Protein AF-A0A950LLR3-F1 (afdb_monomer)

Foldseek 3Di:
DDDDDDDDDDPDDPVVVCVQVLQQQNCCVPPQQWVHKDWPPPDRSNDQQIKIWTAGPVGDIDIDGRHDDDPPPD

Mean predicted aligned error: 3.39 Å

Structure (mmCIF, N/CA/C/O backbone):
data_AF-A0A950LLR3-F1
#
_entry.id   AF-A0A950LLR3-F1
#
loop_
_atom_site.group_PDB
_atom_site.id
_atom_site.type_symbol
_atom_site.label_atom_id
_atom_site.label_alt_id
_atom_site.label_comp_id
_atom_site.label_asym_id
_atom_site.label_entity_id
_atom_site.label_seq_id
_atom_site.pdbx_PDB_ins_code
_atom_site.Cartn_x
_atom_site.Cartn_y
_atom_site.Cartn_z
_atom_site.occupancy
_atom_site.B_iso_or_equiv
_atom_site.auth_seq_id
_atom_site.auth_comp_id
_atom_site.auth_asym_id
_atom_site.auth_atom_id
_atom_site.pdbx_PDB_model_num
ATOM 1 N N . MET A 1 1 ? 16.877 -2.681 20.470 1.00 73.31 1 MET A N 1
ATOM 2 C CA . MET A 1 1 ? 15.710 -2.989 19.613 1.00 73.31 1 MET A CA 1
ATOM 3 C C . MET A 1 1 ? 15.896 -4.369 19.012 1.00 73.31 1 MET A C 1
ATOM 5 O O . MET A 1 1 ? 16.984 -4.651 18.526 1.00 73.31 1 MET A O 1
ATOM 9 N N . ALA A 1 2 ? 14.877 -5.224 19.056 1.00 89.88 2 ALA A N 1
ATOM 10 C CA . ALA A 1 2 ? 14.908 -6.498 18.341 1.00 89.88 2 ALA A CA 1
ATOM 11 C C . ALA A 1 2 ? 14.668 -6.263 16.837 1.00 89.88 2 ALA A C 1
ATOM 13 O O . ALA A 1 2 ? 13.855 -5.414 16.477 1.00 89.88 2 ALA A O 1
ATOM 14 N N . ARG A 1 3 ? 15.362 -7.006 15.964 1.00 91.44 3 ARG A N 1
ATOM 15 C CA . ARG A 1 3 ? 15.173 -6.965 14.503 1.00 91.44 3 ARG A CA 1
ATOM 16 C C . ARG A 1 3 ? 14.700 -8.332 14.015 1.00 91.44 3 ARG A C 1
ATOM 18 O O . ARG A 1 3 ? 15.398 -9.322 14.205 1.00 91.44 3 ARG A O 1
ATOM 25 N N . LEU A 1 4 ? 13.538 -8.375 13.365 1.00 94.06 4 LEU A N 1
ATOM 26 C CA . LEU A 1 4 ? 12.990 -9.573 12.725 1.00 94.06 4 LEU A CA 1
ATOM 27 C C . LEU A 1 4 ? 13.096 -9.439 11.201 1.00 94.06 4 LEU A C 1
ATOM 29 O O . LEU A 1 4 ? 12.830 -8.371 10.655 1.00 94.06 4 LEU A O 1
ATOM 33 N N . ARG A 1 5 ? 13.453 -10.526 10.508 1.00 94.38 5 ARG A N 1
ATOM 34 C CA . ARG A 1 5 ? 13.420 -10.617 9.041 1.00 94.38 5 ARG A CA 1
ATOM 35 C C . ARG A 1 5 ? 12.585 -11.826 8.616 1.00 94.38 5 ARG A C 1
ATOM 37 O O . ARG A 1 5 ? 12.754 -12.922 9.152 1.00 94.38 5 ARG A O 1
ATOM 44 N N . ARG A 1 6 ? 11.705 -11.628 7.635 1.00 95.19 6 ARG A N 1
ATOM 45 C CA . ARG A 1 6 ? 10.919 -12.670 6.958 1.00 95.19 6 ARG A CA 1
ATOM 46 C C . ARG A 1 6 ? 11.066 -12.499 5.446 1.00 95.19 6 ARG A C 1
ATOM 48 O O . ARG A 1 6 ? 11.318 -11.393 4.981 1.00 95.19 6 ARG A O 1
ATOM 55 N N . SER A 1 7 ? 10.954 -13.593 4.701 1.00 95.50 7 SER A N 1
ATOM 56 C CA . SER A 1 7 ? 11.025 -13.600 3.237 1.00 95.50 7 SER A CA 1
ATOM 57 C C . SER A 1 7 ? 10.188 -14.745 2.681 1.00 95.50 7 SER A C 1
ATOM 59 O O . SER A 1 7 ? 10.061 -15.782 3.330 1.00 95.50 7 SER A O 1
ATOM 61 N N . THR A 1 8 ? 9.657 -14.560 1.478 1.00 95.62 8 THR A N 1
ATOM 62 C CA . THR A 1 8 ? 8.939 -15.579 0.707 1.00 95.62 8 THR A CA 1
ATOM 63 C C . THR A 1 8 ? 9.265 -15.413 -0.778 1.00 95.62 8 THR A C 1
ATOM 65 O O . THR A 1 8 ? 9.759 -14.358 -1.176 1.00 95.62 8 THR A O 1
ATOM 68 N N . VAL A 1 9 ? 9.011 -16.441 -1.588 1.00 96.38 9 VAL A N 1
ATOM 69 C CA . VAL A 1 9 ? 9.187 -16.399 -3.047 1.00 96.38 9 VAL A CA 1
ATOM 70 C C . VAL A 1 9 ? 7.817 -16.283 -3.704 1.00 96.38 9 VAL A C 1
ATOM 72 O O . VAL A 1 9 ? 6.915 -17.061 -3.401 1.00 96.38 9 VAL A O 1
ATOM 75 N N . ILE A 1 10 ? 7.675 -15.331 -4.625 1.00 95.94 10 ILE A N 1
ATOM 76 C CA . ILE A 1 10 ? 6.496 -15.184 -5.480 1.00 95.94 10 ILE A CA 1
ATOM 77 C C . ILE A 1 10 ? 6.937 -15.518 -6.905 1.00 95.94 10 ILE A C 1
ATOM 79 O O . ILE A 1 10 ? 7.815 -14.855 -7.450 1.00 95.94 10 ILE A O 1
ATOM 83 N N . ALA A 1 11 ? 6.349 -16.554 -7.505 1.00 97.50 11 ALA A N 1
ATOM 84 C CA . ALA A 1 11 ? 6.666 -16.986 -8.867 1.00 97.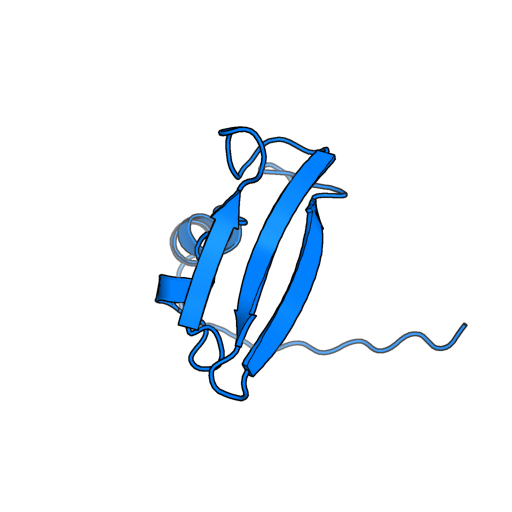50 11 ALA A CA 1
ATOM 85 C C . ALA A 1 11 ? 5.994 -16.074 -9.917 1.00 97.50 11 ALA A C 1
ATOM 87 O O . ALA A 1 11 ? 5.102 -16.499 -10.648 1.00 97.50 11 ALA A O 1
ATOM 88 N N . ALA A 1 12 ? 6.395 -14.802 -9.956 1.00 97.12 12 ALA A N 1
ATOM 89 C CA . ALA A 1 12 ? 5.899 -13.794 -10.890 1.00 97.12 12 ALA A CA 1
ATOM 90 C C . ALA A 1 12 ? 7.012 -12.793 -11.269 1.00 97.12 12 ALA A C 1
ATOM 92 O O . ALA A 1 12 ? 7.953 -12.615 -10.494 1.00 97.12 12 ALA A O 1
ATOM 93 N N . PRO A 1 13 ? 6.918 -12.120 -12.433 1.00 97.44 13 PRO A N 1
ATOM 94 C CA . PRO A 1 13 ? 7.836 -11.039 -12.796 1.00 97.44 13 PRO A CA 1
ATOM 95 C C . PRO A 1 13 ? 7.845 -9.912 -11.756 1.00 97.44 13 PRO A C 1
ATOM 97 O O . PRO A 1 13 ? 6.785 -9.558 -11.233 1.00 97.44 13 PRO A O 1
ATOM 100 N N . ILE A 1 14 ? 9.014 -9.314 -11.508 1.00 95.25 14 ILE A N 1
ATOM 101 C CA . ILE A 1 14 ? 9.179 -8.260 -10.495 1.00 95.25 14 ILE A CA 1
ATOM 102 C C . ILE A 1 14 ? 8.232 -7.080 -10.729 1.00 95.25 14 ILE A C 1
ATOM 104 O O . ILE A 1 14 ? 7.533 -6.689 -9.803 1.00 95.25 14 ILE A O 1
ATOM 108 N N . ASP A 1 15 ? 8.081 -6.616 -11.971 1.00 95.44 15 ASP A N 1
ATOM 109 C CA . ASP A 1 15 ? 7.215 -5.477 -12.307 1.00 95.44 15 ASP A CA 1
ATOM 110 C C . ASP A 1 15 ? 5.746 -5.717 -11.928 1.00 95.44 15 ASP A C 1
ATOM 112 O O . ASP A 1 15 ? 5.037 -4.805 -11.507 1.00 95.44 15 ASP A O 1
ATOM 116 N N . ARG A 1 16 ? 5.275 -6.970 -12.035 1.00 95.56 16 ARG A N 1
ATOM 117 C CA . ARG A 1 16 ? 3.907 -7.356 -11.651 1.00 95.56 16 ARG A CA 1
ATOM 118 C C . ARG A 1 16 ? 3.723 -7.292 -10.141 1.00 95.56 16 ARG A C 1
ATOM 120 O O . ARG A 1 16 ? 2.679 -6.847 -9.677 1.00 95.56 16 ARG A O 1
ATOM 127 N N . VAL A 1 17 ? 4.713 -7.770 -9.392 1.00 95.50 17 VAL A N 1
ATOM 128 C CA . VAL A 1 17 ? 4.683 -7.760 -7.926 1.00 95.50 17 VAL A CA 1
ATOM 129 C C . VAL A 1 17 ? 4.814 -6.326 -7.420 1.00 95.50 17 VAL A C 1
ATOM 131 O O . VAL A 1 17 ? 4.033 -5.895 -6.573 1.00 95.50 17 VAL A O 1
ATOM 134 N N . TRP A 1 18 ? 5.745 -5.559 -7.989 1.00 95.62 18 TRP A N 1
ATOM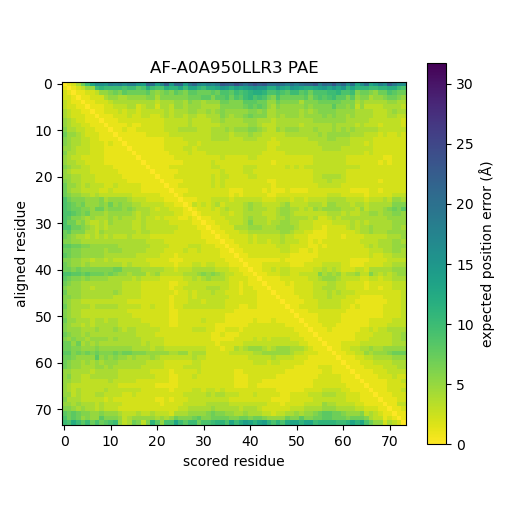 135 C CA . TRP A 1 18 ? 5.983 -4.177 -7.605 1.00 95.62 18 TRP A CA 1
ATOM 136 C C . TRP A 1 18 ? 4.792 -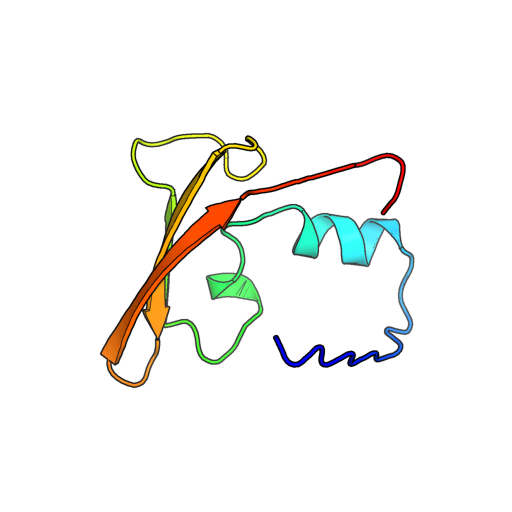3.273 -7.908 1.00 95.62 18 TRP A C 1
ATOM 138 O O . TRP A 1 18 ? 4.428 -2.471 -7.057 1.00 95.62 18 TRP A O 1
ATOM 148 N N . ALA A 1 19 ? 4.099 -3.451 -9.037 1.00 93.81 19 ALA A N 1
ATOM 149 C CA . ALA A 1 19 ? 2.880 -2.697 -9.340 1.00 93.81 19 ALA A CA 1
ATOM 1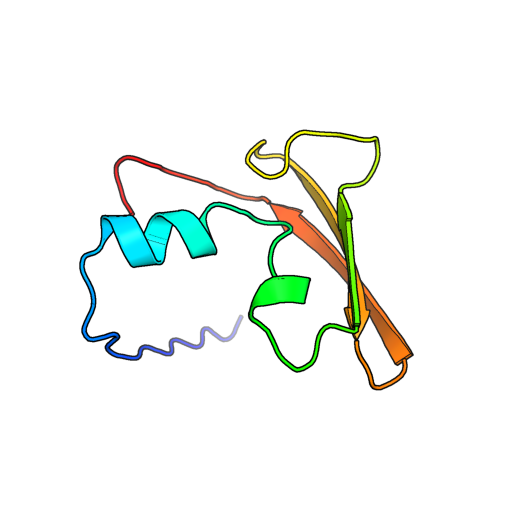50 C C . ALA A 1 19 ? 1.789 -2.829 -8.257 1.00 93.81 19 ALA A C 1
ATOM 152 O O . ALA A 1 19 ? 1.009 -1.899 -8.069 1.00 93.81 19 ALA A O 1
ATOM 153 N N . VAL A 1 20 ? 1.747 -3.958 -7.537 1.00 93.69 20 VAL A N 1
ATOM 154 C CA . VAL A 1 20 ? 0.830 -4.176 -6.406 1.00 93.69 20 VAL A CA 1
ATOM 155 C C . VAL A 1 20 ? 1.381 -3.566 -5.118 1.00 93.69 20 VAL A C 1
ATOM 157 O O . VAL A 1 20 ? 0.637 -2.922 -4.385 1.00 93.69 20 VAL A O 1
ATOM 160 N N . LEU A 1 21 ? 2.672 -3.761 -4.828 1.00 93.12 21 LEU A N 1
ATOM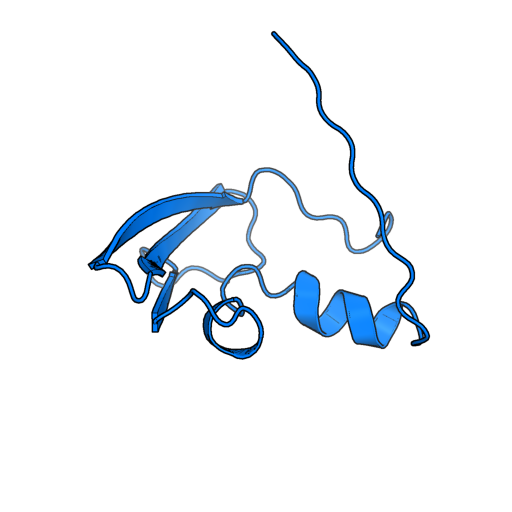 161 C CA . LEU A 1 21 ? 3.279 -3.323 -3.565 1.00 93.12 21 LEU A CA 1
ATOM 162 C C . LEU A 1 21 ? 3.573 -1.817 -3.508 1.00 93.12 21 LEU A C 1
ATOM 164 O O . LEU A 1 21 ? 3.537 -1.246 -2.419 1.00 93.12 21 LEU A O 1
ATOM 168 N N . ARG A 1 22 ? 3.838 -1.170 -4.651 1.00 94.69 22 ARG A N 1
ATOM 169 C CA . ARG A 1 22 ? 4.088 0.280 -4.732 1.00 94.69 22 ARG A CA 1
ATOM 170 C C . ARG A 1 22 ? 2.849 1.114 -4.415 1.00 94.69 22 ARG A C 1
ATOM 172 O O . ARG A 1 22 ? 2.978 2.262 -4.005 1.00 94.69 22 ARG A O 1
ATOM 179 N N . ASP A 1 23 ? 1.655 0.549 -4.608 1.00 95.12 23 ASP A N 1
ATOM 180 C CA . ASP A 1 23 ? 0.403 1.159 -4.160 1.00 95.12 23 ASP A CA 1
ATOM 181 C C . ASP A 1 23 ? 0.289 0.987 -2.641 1.00 95.12 23 ASP A C 1
ATOM 183 O O . ASP A 1 23 ? -0.272 0.010 -2.137 1.00 95.12 23 ASP A O 1
ATOM 187 N N . PHE A 1 24 ? 0.833 1.956 -1.901 1.00 95.62 24 PHE A N 1
ATOM 188 C CA . PHE A 1 24 ? 0.814 1.950 -0.441 1.00 95.62 24 PHE A CA 1
ATOM 189 C C . PHE A 1 24 ? -0.608 1.879 0.129 1.00 95.62 24 PHE A C 1
ATOM 191 O O . PHE A 1 24 ? -0.782 1.393 1.240 1.00 95.62 24 PHE A O 1
ATOM 198 N N . ASN A 1 25 ? -1.651 2.306 -0.589 1.00 95.56 25 ASN A N 1
ATOM 199 C CA . ASN A 1 25 ? -3.020 2.191 -0.085 1.00 95.56 25 ASN A CA 1
ATOM 200 C C . ASN A 1 25 ? -3.708 0.874 -0.471 1.00 95.56 25 ASN A C 1
ATOM 202 O O . ASN A 1 25 ? -4.746 0.552 0.095 1.00 95.56 25 ASN A O 1
ATOM 206 N N . GLY A 1 26 ? -3.142 0.095 -1.394 1.00 92.81 26 GLY A N 1
ATOM 207 C CA . GLY A 1 26 ? -3.810 -1.046 -2.028 1.00 92.81 26 GLY A CA 1
ATOM 208 C C . GLY A 1 26 ? -4.044 -2.275 -1.142 1.00 92.81 26 GLY A C 1
ATOM 209 O O . GLY A 1 26 ? -4.433 -3.323 -1.655 1.00 92.81 26 GLY A O 1
ATOM 210 N N . HIS A 1 27 ? -3.789 -2.195 0.169 1.00 90.75 27 HIS A N 1
ATOM 211 C CA . HIS A 1 27 ? -3.954 -3.308 1.111 1.00 90.75 27 HIS A CA 1
ATOM 212 C C . HIS A 1 27 ? -5.368 -3.893 1.112 1.00 90.75 27 HIS A C 1
ATOM 214 O O . HIS A 1 27 ? -5.527 -5.101 1.241 1.00 90.75 27 HIS A O 1
ATOM 220 N N . ASP A 1 28 ? -6.388 -3.060 0.956 1.00 86.69 28 ASP A N 1
ATOM 221 C CA . ASP A 1 28 ? -7.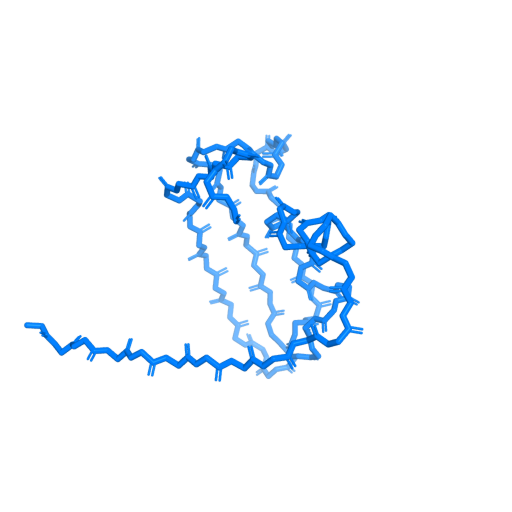787 -3.481 0.862 1.00 86.69 28 ASP A CA 1
ATOM 222 C C . ASP A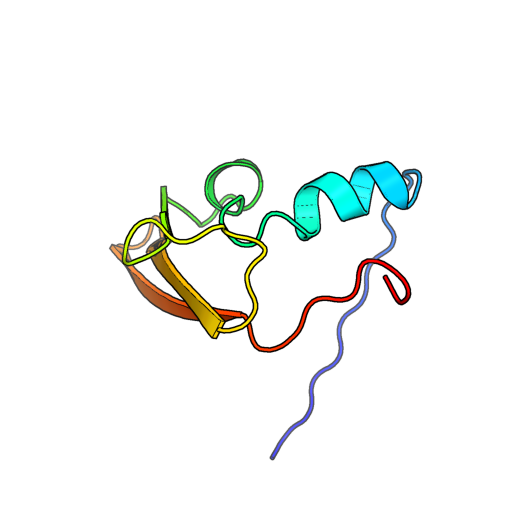 1 28 ? -8.053 -4.427 -0.327 1.00 86.69 28 ASP A C 1
ATOM 224 O O . ASP A 1 28 ? -8.975 -5.241 -0.280 1.00 86.69 28 ASP A O 1
ATOM 228 N N . ARG A 1 29 ? -7.219 -4.377 -1.374 1.00 89.12 29 ARG A N 1
ATOM 229 C CA . ARG A 1 29 ? -7.358 -5.212 -2.578 1.00 89.12 29 ARG A CA 1
ATOM 230 C C . ARG A 1 29 ? -6.689 -6.577 -2.471 1.00 89.12 29 ARG A C 1
ATOM 232 O O . ARG A 1 29 ? -7.101 -7.497 -3.174 1.00 89.12 29 ARG A O 1
ATOM 239 N N . TRP A 1 30 ? -5.646 -6.721 -1.654 1.00 88.94 30 TRP A N 1
ATOM 240 C CA . TRP A 1 30 ? -4.842 -7.953 -1.622 1.00 88.94 30 TRP A CA 1
ATOM 241 C C . TRP A 1 30 ? -4.618 -8.537 -0.225 1.00 88.94 30 TRP A C 1
ATOM 243 O O . TRP A 1 30 ? -4.364 -9.736 -0.108 1.00 88.94 30 TRP A O 1
ATOM 253 N N . HIS A 1 31 ? -4.721 -7.740 0.841 1.00 90.88 31 HIS A N 1
ATOM 254 C CA . HIS A 1 31 ? -4.480 -8.191 2.206 1.00 90.88 31 HIS A CA 1
ATOM 255 C C . HIS A 1 31 ? -5.803 -8.580 2.893 1.00 90.88 31 HIS A C 1
ATOM 257 O O . HIS A 1 31 ? -6.595 -7.709 3.254 1.00 90.88 31 HIS A O 1
ATOM 263 N N . PRO A 1 32 ? -6.048 -9.872 3.185 1.00 93.56 32 PRO A N 1
ATOM 264 C CA . PRO A 1 32 ? -7.368 -10.359 3.605 1.00 93.56 32 PRO A CA 1
ATOM 265 C C . PRO A 1 32 ? -7.860 -9.781 4.939 1.00 93.56 32 PRO A C 1
ATOM 267 O O . PRO A 1 32 ? -9.067 -9.707 5.169 1.00 93.56 32 PRO A O 1
ATOM 270 N N . ALA A 1 33 ? -6.943 -9.370 5.821 1.00 94.81 33 ALA A N 1
ATOM 271 C CA . ALA A 1 33 ? -7.296 -8.784 7.113 1.00 94.81 33 ALA A CA 1
ATOM 272 C C . ALA A 1 33 ? -7.806 -7.335 7.025 1.00 94.81 33 ALA A C 1
ATOM 274 O O . ALA A 1 33 ? -8.423 -6.872 7.981 1.00 94.81 33 ALA A O 1
ATOM 275 N N . VAL A 1 34 ? -7.553 -6.619 5.923 1.00 95.31 34 VAL A N 1
ATOM 276 C CA . VAL A 1 34 ? -7.944 -5.211 5.777 1.00 95.31 34 VAL A CA 1
ATOM 277 C C . VAL A 1 34 ? -9.384 -5.132 5.277 1.00 95.31 34 VAL A C 1
ATOM 279 O O . VAL A 1 34 ? -9.756 -5.786 4.307 1.00 95.31 34 VAL A O 1
ATOM 282 N N . GLU A 1 35 ? -10.211 -4.364 5.983 1.00 94.75 35 GLU A N 1
ATOM 283 C CA . GLU A 1 35 ? -11.607 -4.104 5.618 1.00 94.75 35 GLU A CA 1
ATOM 284 C C . GLU A 1 35 ? -11.713 -2.892 4.685 1.00 94.75 35 GLU A C 1
ATOM 286 O O . GLU A 1 35 ? -12.418 -2.944 3.681 1.00 94.75 35 GLU A O 1
ATOM 291 N N . ARG A 1 36 ? -11.011 -1.803 5.015 1.00 94.19 36 ARG A N 1
ATOM 292 C CA . ARG A 1 36 ? -10.946 -0.571 4.216 1.00 94.19 36 ARG A CA 1
ATOM 293 C C . ARG A 1 36 ? -9.646 0.174 4.487 1.00 94.19 36 ARG A C 1
ATOM 295 O O . ARG A 1 36 ? -9.147 0.112 5.613 1.00 94.19 36 ARG A O 1
ATOM 302 N N . SER A 1 37 ? -9.142 0.899 3.493 1.00 95.69 37 SER A N 1
ATOM 303 C CA . SER A 1 37 ? -7.915 1.697 3.586 1.00 95.69 37 SER A CA 1
ATOM 304 C C . SER A 1 37 ? -8.045 2.991 2.793 1.00 95.69 37 SER A C 1
ATOM 306 O O . SER A 1 37 ? -8.457 2.975 1.633 1.00 95.69 37 SER A O 1
ATOM 308 N N . GLU A 1 38 ? -7.670 4.110 3.404 1.00 96.38 38 GLU A N 1
ATOM 309 C CA . GLU A 1 38 ? -7.719 5.434 2.784 1.00 96.38 38 GLU A CA 1
ATOM 310 C C . GLU A 1 38 ? -6.416 6.197 3.051 1.00 96.38 38 GLU A C 1
ATOM 312 O O . GLU A 1 38 ? -5.847 6.106 4.142 1.00 96.38 38 GLU A O 1
ATOM 317 N N . ILE A 1 39 ? -5.959 6.976 2.065 1.00 97.75 39 ILE A N 1
ATOM 318 C CA . ILE A 1 39 ? -4.878 7.948 2.261 1.00 97.75 39 ILE A CA 1
ATOM 319 C C . ILE A 1 39 ? -5.465 9.230 2.844 1.00 97.75 39 ILE A C 1
ATOM 321 O O . ILE A 1 39 ? -6.433 9.790 2.325 1.00 97.75 39 ILE A O 1
ATOM 325 N N . GLU A 1 40 ? -4.863 9.708 3.927 1.00 97.44 40 GLU A N 1
ATOM 326 C CA . GLU A 1 40 ? -5.250 10.962 4.559 1.00 97.44 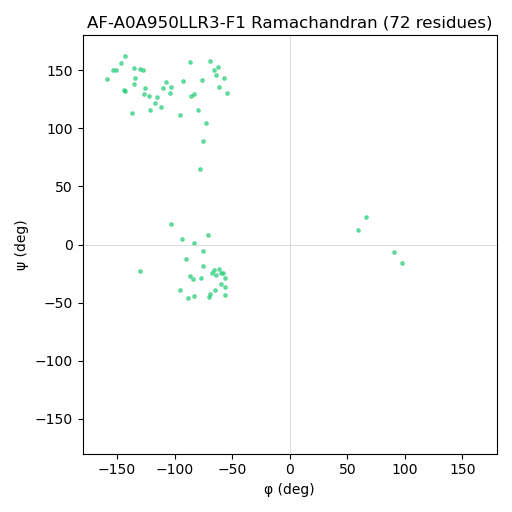40 GLU A CA 1
ATOM 327 C C . GLU A 1 40 ? -4.967 12.157 3.634 1.00 97.44 40 GLU A C 1
ATOM 329 O O . GLU A 1 40 ? -4.054 12.143 2.810 1.00 97.44 40 GLU A O 1
ATOM 334 N N . PHE A 1 41 ? -5.771 13.216 3.770 1.00 95.00 41 PHE A N 1
ATOM 335 C CA . PHE A 1 41 ? -5.621 14.479 3.030 1.00 95.00 41 PHE A CA 1
ATOM 336 C C . PHE A 1 41 ? -5.693 14.369 1.494 1.00 95.00 41 PHE A C 1
ATOM 338 O O . PHE A 1 41 ? -5.385 15.338 0.802 1.00 95.00 41 PHE A O 1
ATOM 345 N N . GLY A 1 42 ? -6.130 13.226 0.951 1.00 93.12 42 GLY A N 1
ATOM 346 C CA . GLY A 1 42 ? -6.235 13.013 -0.495 1.00 93.12 42 GLY A CA 1
ATOM 347 C C . GLY A 1 42 ? -4.882 13.007 -1.210 1.00 93.12 42 GLY A C 1
ATOM 348 O O . GLY A 1 42 ? -4.816 13.310 -2.401 1.00 93.12 42 GLY A O 1
ATOM 349 N N . GLU A 1 43 ? -3.798 12.712 -0.489 1.00 96.31 43 GLU A N 1
ATOM 350 C CA . GLU A 1 43 ? -2.467 12.645 -1.082 1.00 96.31 43 GLU A CA 1
ATOM 351 C C . GLU A 1 43 ? -2.309 11.434 -2.021 1.00 96.31 43 GLU A C 1
ATOM 353 O O . GLU A 1 43 ? -3.021 10.433 -1.887 1.00 96.31 43 GLU A O 1
ATOM 358 N N . PRO A 1 44 ? -1.351 11.480 -2.964 1.00 96.19 44 PRO A N 1
ATOM 359 C CA . PRO A 1 44 ? -0.968 10.301 -3.731 1.00 96.19 44 PRO A CA 1
ATOM 360 C C . PRO A 1 44 ? -0.424 9.198 -2.815 1.00 96.19 44 PRO A C 1
ATOM 362 O O . PRO A 1 44 ? 0.408 9.464 -1.947 1.00 96.19 44 PRO A O 1
ATOM 365 N N . ALA A 1 45 ? -0.847 7.953 -3.041 1.00 95.50 45 ALA A N 1
ATOM 366 C CA . ALA A 1 45 ? -0.421 6.805 -2.237 1.00 95.50 45 ALA A CA 1
ATOM 367 C C . ALA A 1 45 ? 1.081 6.487 -2.372 1.00 95.50 45 ALA A C 1
ATOM 369 O O . ALA A 1 45 ? 1.661 5.866 -1.493 1.00 95.50 45 ALA A O 1
ATOM 370 N N . ASP A 1 46 ? 1.735 6.921 -3.448 1.00 95.38 46 ASP A N 1
ATOM 371 C CA . ASP A 1 46 ? 3.174 6.745 -3.670 1.00 95.38 46 ASP A CA 1
ATOM 372 C C . ASP A 1 46 ? 4.018 7.940 -3.187 1.00 95.38 46 ASP A C 1
ATOM 374 O O . ASP A 1 46 ? 5.242 7.956 -3.338 1.00 95.38 46 ASP A O 1
ATOM 378 N N . LYS A 1 47 ? 3.399 8.938 -2.547 1.00 96.56 47 LYS A N 1
ATOM 379 C CA . LYS A 1 47 ? 4.117 10.077 -1.973 1.00 96.56 47 LYS A CA 1
ATOM 380 C C . LYS A 1 47 ? 4.742 9.697 -0.630 1.00 96.56 47 LYS A C 1
ATOM 382 O O . LYS A 1 47 ? 4.035 9.472 0.351 1.00 96.56 47 LYS A O 1
ATOM 387 N N . VAL A 1 48 ? 6.074 9.705 -0.544 1.00 97.19 48 VAL A N 1
ATOM 388 C CA . VAL A 1 48 ? 6.784 9.576 0.744 1.00 97.19 48 VAL A CA 1
ATOM 389 C C . VAL A 1 48 ? 6.283 10.642 1.723 1.00 97.19 48 VAL A C 1
ATOM 391 O O . VAL A 1 48 ? 6.212 11.826 1.392 1.00 97.19 48 VAL A O 1
ATOM 394 N N . GLY A 1 49 ? 5.931 10.208 2.930 1.00 97.44 49 GLY A N 1
ATOM 395 C CA . GLY A 1 49 ? 5.337 11.033 3.977 1.00 97.44 49 GLY A CA 1
ATOM 396 C C . GLY A 1 49 ? 3.814 10.952 4.069 1.00 97.44 49 GLY A C 1
ATOM 397 O O . GLY A 1 49 ? 3.292 11.321 5.124 1.00 97.44 49 GLY A O 1
ATOM 398 N N . CYS A 1 50 ? 3.117 10.433 3.046 1.00 97.56 50 CYS A N 1
ATOM 399 C CA . CYS A 1 50 ? 1.673 10.224 3.131 1.00 97.56 50 CYS A CA 1
ATOM 400 C C . CYS A 1 50 ? 1.323 9.225 4.239 1.00 97.56 50 CYS A C 1
ATOM 402 O O . CYS A 1 50 ? 2.123 8.355 4.607 1.00 97.56 50 CYS A O 1
ATOM 404 N N . VAL A 1 51 ? 0.117 9.369 4.784 1.00 98.00 51 VAL A N 1
ATOM 405 C CA . VAL A 1 51 ? -0.392 8.520 5.861 1.00 98.00 51 VAL A CA 1
ATOM 406 C C . VAL A 1 51 ? -1.580 7.733 5.343 1.00 98.00 51 VAL A C 1
ATOM 408 O O . VAL A 1 51 ? -2.539 8.323 4.849 1.00 98.00 51 VAL A O 1
ATOM 411 N N . ARG A 1 52 ? -1.541 6.407 5.493 1.00 97.25 52 ARG A N 1
ATOM 412 C CA . ARG A 1 52 ? -2.737 5.577 5.338 1.00 97.25 52 ARG A CA 1
ATOM 413 C C . ARG A 1 52 ? -3.410 5.361 6.679 1.00 97.25 52 ARG A C 1
ATOM 415 O O . ARG A 1 52 ? -2.746 5.113 7.688 1.00 97.25 52 ARG A O 1
ATOM 422 N N . HIS A 1 53 ? -4.730 5.389 6.655 1.00 97.38 53 HIS A N 1
ATOM 423 C CA . HIS A 1 53 ? -5.597 5.070 7.771 1.00 97.38 53 HIS A CA 1
ATOM 424 C C . HIS A 1 53 ? -6.500 3.913 7.351 1.00 97.38 53 HIS A C 1
ATOM 426 O O . HIS A 1 53 ? -7.291 4.032 6.413 1.00 97.38 53 HIS A O 1
ATOM 432 N N . PHE A 1 54 ? -6.360 2.771 8.020 1.00 96.25 54 PHE A N 1
ATOM 433 C CA . PHE A 1 54 ? -7.088 1.563 7.647 1.00 96.25 54 PHE A CA 1
ATOM 434 C C . PHE A 1 54 ? -7.687 0.853 8.849 1.00 96.25 54 PHE A C 1
ATOM 436 O O . PHE A 1 54 ? -7.195 0.934 9.979 1.00 96.25 54 PHE A O 1
ATOM 443 N N . ARG A 1 55 ? -8.785 0.152 8.574 1.00 97.12 55 ARG A N 1
ATOM 444 C CA . ARG A 1 55 ? -9.488 -0.686 9.538 1.00 97.12 55 ARG A CA 1
ATOM 445 C C . ARG A 1 55 ? -9.301 -2.148 9.164 1.00 97.12 55 ARG A C 1
ATOM 447 O O . ARG A 1 55 ? -9.439 -2.522 7.998 1.00 97.12 55 ARG A O 1
ATOM 454 N N . LEU A 1 56 ? -8.996 -2.964 10.162 1.00 96.75 56 LEU A N 1
ATOM 455 C CA . LEU A 1 56 ? -8.970 -4.413 10.053 1.00 96.75 56 LEU A CA 1
ATOM 456 C C . LEU A 1 56 ? -10.361 -5.000 10.303 1.00 96.75 56 LEU A C 1
ATOM 458 O O . LEU A 1 56 ? -11.192 -4.408 10.988 1.00 96.75 56 LEU A O 1
ATOM 462 N N . ARG A 1 57 ? -10.598 -6.208 9.790 1.00 95.06 57 ARG A N 1
ATOM 463 C CA . ARG A 1 57 ? -11.868 -6.932 9.971 1.00 95.06 57 ARG A CA 1
ATOM 464 C C . ARG A 1 57 ? -12.210 -7.245 11.432 1.00 95.06 57 ARG A C 1
ATOM 466 O O . ARG A 1 57 ? -13.371 -7.491 11.733 1.00 95.06 57 ARG A O 1
ATOM 473 N N . ASP A 1 58 ? -11.223 -7.249 12.324 1.00 96.31 58 ASP A N 1
ATOM 474 C CA . ASP A 1 58 ? -11.413 -7.414 13.771 1.00 96.31 58 ASP A CA 1
ATOM 475 C C . ASP A 1 58 ? -11.790 -6.101 14.488 1.00 96.31 58 ASP A C 1
ATOM 477 O O . ASP A 1 58 ? -11.978 -6.082 15.703 1.00 96.31 58 ASP A O 1
ATOM 481 N N . GLY A 1 59 ? -11.923 -5.002 13.739 1.00 95.94 59 GLY A N 1
ATOM 482 C CA . GLY A 1 59 ? -12.270 -3.679 14.243 1.00 95.94 59 GLY A CA 1
ATOM 483 C C . GLY A 1 59 ? -11.070 -2.818 14.638 1.00 95.94 59 GLY A C 1
ATOM 484 O O . GLY A 1 59 ? -11.270 -1.636 14.930 1.00 95.94 59 GLY A O 1
ATOM 485 N N . ALA A 1 60 ? -9.841 -3.349 14.619 1.00 97.44 60 ALA A N 1
ATOM 486 C CA . ALA A 1 60 ? -8.649 -2.560 14.905 1.00 97.44 60 ALA A CA 1
ATOM 487 C C . ALA A 1 60 ? -8.450 -1.454 13.859 1.00 97.44 60 ALA A C 1
ATOM 489 O O . ALA A 1 60 ? -8.750 -1.616 12.674 1.00 97.44 60 ALA A O 1
ATOM 490 N N . ILE A 1 61 ? -7.930 -0.316 14.312 1.00 97.12 61 ILE A N 1
ATOM 491 C CA . ILE A 1 61 ? -7.686 0.864 13.484 1.00 97.12 61 ILE A CA 1
ATOM 492 C C . ILE A 1 61 ? -6.206 1.210 13.573 1.00 97.12 61 ILE A C 1
ATOM 494 O O . ILE A 1 61 ? -5.664 1.341 14.671 1.00 97.12 61 ILE A O 1
ATOM 498 N N . LEU A 1 62 ? -5.565 1.362 12.417 1.00 97.25 62 LEU A N 1
ATOM 499 C CA . LEU A 1 62 ? -4.140 1.642 12.311 1.00 97.25 62 LEU A CA 1
ATOM 500 C C . LEU A 1 62 ? -3.890 2.866 11.436 1.00 97.25 62 LEU A C 1
ATOM 502 O O . LEU A 1 62 ? -4.640 3.156 10.501 1.00 97.25 62 LEU A O 1
ATOM 506 N N . ARG A 1 63 ? -2.796 3.564 11.749 1.00 97.75 63 ARG A N 1
ATOM 507 C CA . ARG A 1 63 ? -2.243 4.656 10.950 1.00 97.75 63 ARG A CA 1
ATOM 508 C C . ARG A 1 63 ? -0.782 4.361 10.672 1.00 97.75 63 ARG A C 1
ATOM 510 O O . ARG A 1 63 ? -0.029 4.063 11.598 1.00 97.75 63 ARG A O 1
ATOM 517 N N . GLU A 1 64 ? -0.390 4.454 9.412 1.00 97.50 64 GLU A N 1
ATOM 518 C CA . GLU A 1 64 ? 0.974 4.173 8.973 1.00 97.50 64 GLU A CA 1
ATOM 519 C C . GLU A 1 64 ? 1.445 5.247 8.003 1.00 97.50 64 GLU A C 1
ATOM 521 O O . GLU A 1 64 ? 0.696 5.662 7.122 1.00 97.50 64 GLU A O 1
ATOM 526 N N . GLN A 1 65 ? 2.698 5.673 8.154 1.00 97.81 65 GLN A N 1
ATOM 527 C CA . GLN A 1 65 ? 3.330 6.647 7.272 1.00 97.81 65 GLN A CA 1
ATOM 528 C C . GLN A 1 65 ? 4.282 5.953 6.298 1.00 97.81 65 GLN A C 1
ATOM 530 O O . GLN A 1 65 ? 5.086 5.111 6.707 1.00 97.81 65 GLN A O 1
ATOM 535 N N . LEU A 1 66 ? 4.238 6.342 5.023 1.00 97.62 66 LEU A N 1
ATOM 536 C CA . LEU A 1 66 ? 5.198 5.877 4.027 1.00 97.62 66 LEU A CA 1
ATOM 537 C C . LEU A 1 66 ? 6.561 6.544 4.258 1.00 97.62 66 LEU A C 1
ATOM 539 O O . LEU A 1 66 ? 6.745 7.717 3.944 1.00 97.62 66 LEU A O 1
ATOM 543 N N . LEU A 1 67 ? 7.525 5.802 4.805 1.00 97.38 67 LEU A N 1
ATOM 544 C CA . LEU A 1 67 ? 8.850 6.342 5.149 1.00 97.38 67 LEU A CA 1
ATOM 545 C C . LEU A 1 67 ? 9.828 6.370 3.968 1.00 97.38 67 LEU A C 1
ATOM 547 O O . LEU A 1 67 ? 10.714 7.218 3.920 1.00 97.38 67 LEU A O 1
ATOM 551 N N . SER A 1 68 ? 9.690 5.437 3.027 1.00 96.56 68 SER A N 1
ATOM 552 C CA . SER A 1 68 ? 10.567 5.327 1.861 1.00 96.56 68 SER A CA 1
ATOM 553 C C . SER A 1 68 ? 9.890 4.555 0.735 1.00 96.56 68 SER A C 1
ATOM 555 O O . SER A 1 68 ? 9.240 3.544 1.000 1.00 96.56 68 SER A O 1
ATOM 557 N N . LEU A 1 69 ? 10.125 4.977 -0.505 1.00 96.56 69 LEU A N 1
ATOM 558 C CA . LEU A 1 69 ? 9.729 4.279 -1.724 1.00 96.56 69 LEU A CA 1
ATOM 559 C C . LEU A 1 69 ? 10.835 4.480 -2.771 1.00 96.56 69 LEU A C 1
ATOM 561 O O . LEU A 1 69 ? 11.308 5.603 -2.938 1.00 96.56 69 LEU A O 1
ATOM 565 N N . SER A 1 70 ? 11.267 3.414 -3.447 1.00 95.81 70 SER A N 1
ATOM 566 C CA . SER A 1 70 ? 12.246 3.489 -4.541 1.00 95.81 70 SER A CA 1
ATOM 567 C C . SER A 1 70 ? 11.797 2.585 -5.681 1.00 95.81 70 SER A C 1
ATOM 569 O O . SER A 1 70 ? 11.806 1.370 -5.535 1.00 95.81 70 SER A O 1
ATOM 571 N N . ASP A 1 71 ? 11.436 3.176 -6.822 1.00 93.75 71 ASP A N 1
ATOM 572 C CA . ASP A 1 71 ? 11.152 2.431 -8.058 1.00 93.75 71 ASP A CA 1
ATOM 573 C C . ASP A 1 71 ? 12.439 1.928 -8.747 1.00 93.75 71 ASP A C 1
ATOM 575 O O . ASP A 1 71 ? 12.370 1.231 -9.749 1.00 93.75 71 ASP A O 1
ATOM 579 N N . ARG A 1 72 ? 13.630 2.301 -8.257 1.00 93.75 72 ARG A N 1
ATOM 580 C CA . ARG A 1 72 ? 14.913 1.835 -8.809 1.00 93.75 72 ARG A CA 1
ATOM 581 C C . ARG A 1 72 ? 15.459 0.624 -8.060 1.00 93.75 72 ARG A C 1
ATOM 583 O O . ARG A 1 72 ? 16.041 -0.259 -8.682 1.00 93.75 72 ARG A O 1
ATOM 590 N N . ASP A 1 73 ? 15.313 0.625 -6.737 1.00 91.00 73 ASP A N 1
ATOM 591 C CA . ASP A 1 73 ? 15.938 -0.353 -5.837 1.00 91.00 73 ASP A CA 1
ATOM 592 C C . ASP A 1 73 ? 14.950 -1.426 -5.341 1.00 91.00 73 ASP A C 1
ATOM 594 O O . ASP A 1 73 ? 15.205 -2.068 -4.320 1.00 91.00 73 ASP A O 1
ATOM 598 N N . HIS A 1 74 ? 13.813 -1.575 -6.028 1.00 76.38 74 HIS A N 1
ATOM 599 C CA . HIS A 1 74 ? 12.747 -2.527 -5.704 1.00 76.38 74 HIS A CA 1
ATOM 600 C C . HIS A 1 74 ? 13.149 -3.999 -5.917 1.00 76.38 74 HIS A C 1
ATOM 602 O O . HIS A 1 74 ? 13.857 -4.303 -6.910 1.00 76.38 74 HIS A O 1
#

Sequence (74 aa):
MARLRRSTVIAAPIDRVWAVLRDFNGHDRWHPAVERSEIEFGEPADKVGCVRHFRLRDGAILREQLLSLSDRDH

Secondary structure (DSSP, 8-state):
-----------S-HHHHHHHHS-TTTHHHH-TTEEEEEEGGG--TTSTT-EEEEEETTS-EEEEE-----SS--

Solvent-accessible surface area (backbone atoms only — not comparable to full-atom values): 4787 Å² total; per-residue (Å²): 134,90,86,87,88,87,86,85,88,73,102,64,62,65,69,67,53,43,65,54,64,57,39,64,46,46,44,50,80,75,39,88,60,38,65,43,53,42,50,53,94,76,50,61,57,73,40,68,67,38,36,39,44,33,34,32,74,89,69,51,75,50,76,49,64,40,85,76,82,55,95,83,81,110

Nearest PDB structures (foldseek):
  7t4s-assembly1_D  TM=6.794E-01  e=1.519E+00  Human betaherpesvirus 5
  7t4r-assembly1_N  TM=6.509E-01  e=2.416E+00  Human betaherpesvirus 5
  7m30-assembly1_D  TM=6.031E-01  e=1.519E+00  Human betaherpesvirus 5
  7yfe-assembly1_B  TM=3.580E-01  e=2.116E+00  Mammalian orthoreovirus 3
  7yf0-assembly1_c  TM=3.697E-01  e=2.416E+00  Mammalian orthoreovirus 3

pLDDT: mean 94.67, std 4.04, range [73.31, 98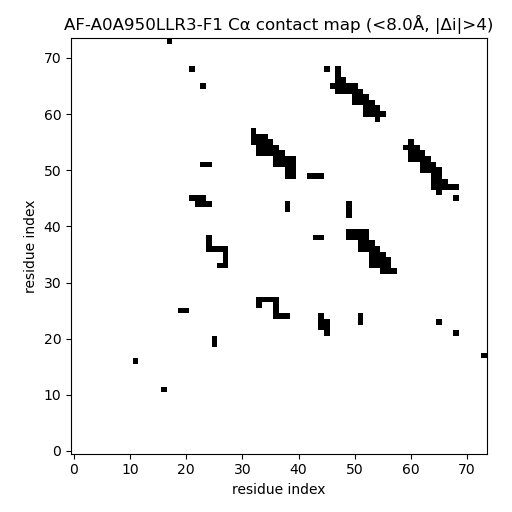.0]

Radius of gyration: 13.58 Å; Cα contacts (8 Å, |Δi|>4): 88; chains: 1; bounding box: 28×32×32 Å